Protein AF-A0A7S4DDF0-F1 (afdb_monomer)

Secondary structure (DSSP, 8-state):
-HHHHHHHHHTT-EEEEEETTEEEEE-TT--TT--HHHHHHHHHHHHHHHHTT-S-TTPPEEEE-TT---HHHHHHHHHHHGGGS-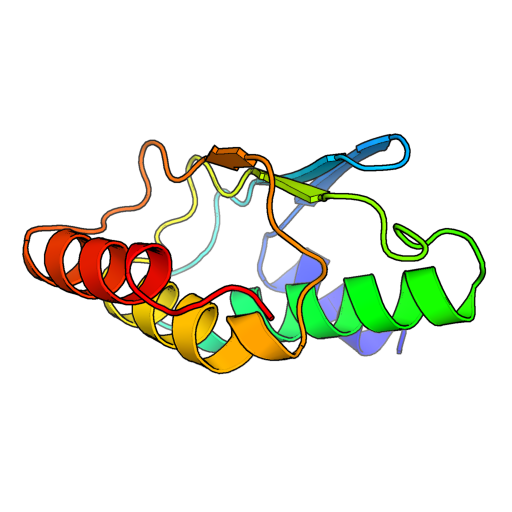-EEEEE-TT---HHHHHHHHHHHHHS---

Radius of gyration: 13.3 Å; Cα contacts (8 Å, |Δi|>4): 189; chains: 1; bounding box: 31×32×27 Å

Foldseek 3Di:
DVVLVCVCVVCQWDQPDDDQQETETEGQRNDLPPLLSVLVSVLVVLVVCVVVVNHNVLPAHAYAHANAQNELVNLQSCLVCVVSDRHHPHYHCHNRNHPPNNVVSVVVSVPDDDD

InterPro domains:
  IPR032675 Leucine-rich repeat domain superfamily [G3DSA:3.80.10.10] (5-114)

Mean predicted aligned error: 8.63 Å

Organism: Heterosigma akashiwo (NCBI:txid2829)

pLDDT: mean 70.81, std 14.45, range [31.06, 86.25]

Sequence (115 aa):
DPEALRALVLGGLDLDHWEGPTLSLSGKALLPCEVAPVVEALVGELARREAAGEGPAGRPLRLVLAGNPIGPQGVKALREAAPRLPPLRDLDLWACGLGAGGALELRELLAAPRE

Structure (mmCIF, N/CA/C/O backbone):
data_AF-A0A7S4DDF0-F1
#
_entry.id   AF-A0A7S4DDF0-F1
#
loop_
_atom_site.group_PDB
_atom_site.id
_atom_site.type_symbol
_atom_site.label_atom_id
_atom_site.label_alt_id
_atom_site.label_comp_id
_atom_site.label_asym_id
_atom_site.label_entity_id
_atom_site.label_seq_id
_atom_site.pdbx_PDB_ins_code
_atom_site.Cartn_x
_atom_site.Cartn_y
_atom_site.Cartn_z
_atom_site.occupancy
_atom_site.B_iso_or_equiv
_atom_site.auth_seq_id
_atom_site.auth_comp_id
_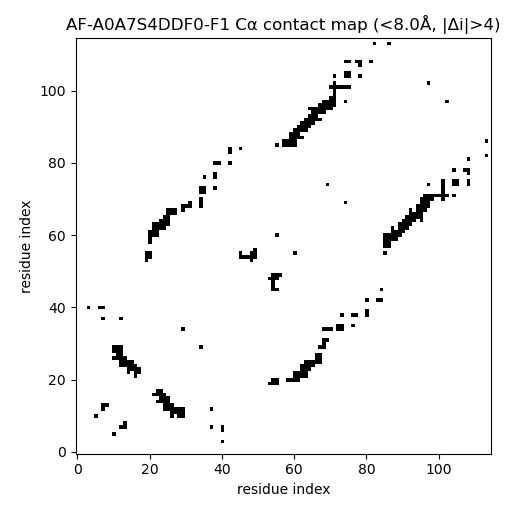atom_site.auth_asym_id
_atom_site.auth_atom_id
_atom_site.pdbx_PDB_model_num
ATOM 1 N N . ASP A 1 1 ? 19.003 -0.103 -9.453 1.00 40.41 1 ASP A N 1
ATOM 2 C CA . ASP A 1 1 ? 19.532 -1.382 -9.939 1.00 40.41 1 ASP A CA 1
ATOM 3 C C . ASP A 1 1 ? 18.717 -1.964 -11.100 1.00 40.41 1 ASP A C 1
ATOM 5 O O . ASP A 1 1 ? 17.490 -1.919 -11.009 1.00 40.41 1 ASP A O 1
ATOM 9 N N . PRO A 1 2 ? 19.314 -2.456 -12.202 1.00 31.06 2 PRO A N 1
ATOM 10 C CA . PRO A 1 2 ? 18.655 -3.404 -13.111 1.00 31.06 2 PRO A CA 1
ATOM 11 C C . PRO A 1 2 ? 18.183 -4.686 -12.404 1.00 31.06 2 PRO A C 1
ATOM 13 O O . PRO A 1 2 ? 17.243 -5.317 -12.879 1.00 31.06 2 PRO A O 1
ATOM 16 N N . GLU A 1 3 ? 18.757 -5.038 -11.249 1.00 34.94 3 GLU A N 1
ATOM 17 C CA . GLU A 1 3 ? 18.283 -6.156 -10.427 1.00 34.94 3 GLU A CA 1
ATOM 18 C C . GLU A 1 3 ? 16.915 -5.880 -9.778 1.00 34.94 3 GLU A C 1
ATOM 20 O O . GLU A 1 3 ? 16.108 -6.790 -9.655 1.00 34.94 3 GLU A O 1
ATOM 25 N N . ALA A 1 4 ? 16.592 -4.615 -9.476 1.00 39.66 4 ALA A N 1
ATOM 26 C CA . ALA A 1 4 ? 15.289 -4.197 -8.942 1.00 39.66 4 ALA A CA 1
ATOM 27 C C . ALA A 1 4 ? 14.193 -4.127 -10.024 1.00 39.66 4 ALA A C 1
ATOM 29 O O . ALA A 1 4 ? 13.050 -4.487 -9.767 1.00 39.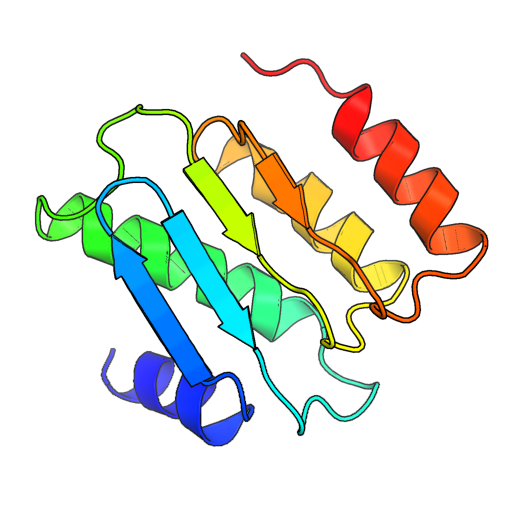66 4 ALA A O 1
ATOM 30 N N . LEU A 1 5 ? 14.550 -3.734 -11.257 1.00 39.12 5 LEU A N 1
ATOM 31 C CA . LEU A 1 5 ? 13.671 -3.867 -12.431 1.00 39.12 5 LEU A CA 1
ATOM 32 C C . LEU A 1 5 ? 13.441 -5.339 -12.769 1.00 39.12 5 LEU A C 1
ATOM 34 O O . LEU A 1 5 ? 12.319 -5.734 -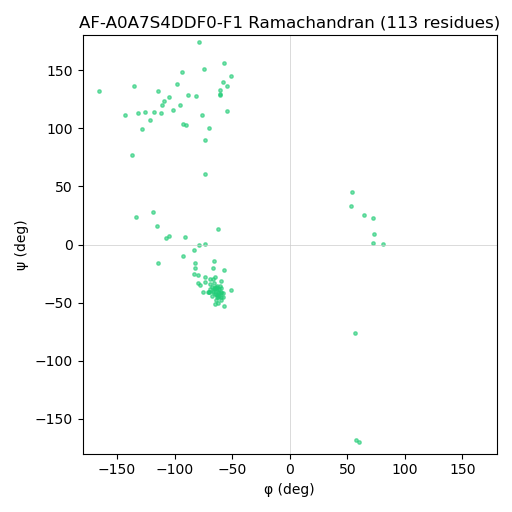13.061 1.00 39.12 5 LEU A O 1
ATOM 38 N N . ARG A 1 6 ? 14.488 -6.167 -12.666 1.00 38.81 6 ARG A N 1
ATOM 39 C CA . ARG A 1 6 ? 14.341 -7.619 -12.727 1.00 38.81 6 ARG A CA 1
ATOM 40 C C . ARG A 1 6 ? 13.510 -8.128 -11.562 1.00 38.81 6 ARG A C 1
ATOM 42 O O . ARG A 1 6 ? 12.738 -9.015 -11.818 1.00 38.81 6 ARG A O 1
ATOM 49 N N . ALA A 1 7 ? 13.567 -7.589 -10.350 1.00 41.72 7 ALA A N 1
ATOM 50 C CA . ALA A 1 7 ? 12.699 -8.026 -9.253 1.00 41.72 7 ALA A CA 1
ATOM 51 C C . ALA A 1 7 ? 11.223 -7.640 -9.470 1.00 41.72 7 ALA A C 1
ATOM 53 O O . ALA A 1 7 ? 10.353 -8.459 -9.198 1.00 41.72 7 ALA A O 1
ATOM 54 N N . LEU A 1 8 ? 10.933 -6.456 -10.029 1.00 44.84 8 LEU A N 1
ATOM 55 C CA . LEU A 1 8 ? 9.579 -6.079 -10.462 1.00 44.84 8 LEU A CA 1
ATOM 56 C C . LEU A 1 8 ? 9.072 -7.013 -11.575 1.00 44.84 8 LEU A C 1
ATOM 58 O O . LEU A 1 8 ? 8.017 -7.623 -11.440 1.00 44.84 8 LEU A O 1
ATOM 62 N N . VAL A 1 9 ? 9.875 -7.208 -12.625 1.00 44.34 9 VAL A N 1
ATOM 63 C CA . VAL A 1 9 ? 9.519 -8.032 -13.794 1.00 44.34 9 VAL A CA 1
ATOM 64 C C . VAL A 1 9 ? 9.547 -9.544 -13.484 1.00 44.34 9 VAL A C 1
ATOM 66 O O . VAL A 1 9 ? 8.746 -10.300 -14.022 1.00 44.34 9 VAL A O 1
ATOM 69 N N . LEU A 1 10 ? 10.424 -10.017 -12.592 1.00 40.28 10 LEU A N 1
ATOM 70 C CA . LEU A 1 10 ? 10.529 -11.423 -12.151 1.00 40.28 10 LEU A CA 1
ATOM 71 C C . LEU A 1 10 ? 9.530 -11.754 -11.035 1.00 40.28 10 LEU A C 1
ATOM 73 O O . LEU A 1 10 ? 9.139 -12.911 -10.920 1.00 40.28 10 LEU A O 1
ATOM 77 N N . GLY A 1 11 ? 9.091 -10.768 -10.245 1.00 47.84 11 GLY A N 1
ATOM 78 C CA . GLY A 1 11 ? 7.988 -10.892 -9.285 1.00 47.84 11 GLY A CA 1
ATOM 79 C C . GLY A 1 11 ? 6.602 -10.817 -9.934 1.00 47.84 11 GLY A C 1
ATOM 80 O O . GLY A 1 11 ? 5.588 -10.905 -9.243 1.00 47.84 11 GLY A O 1
ATOM 81 N N . GLY A 1 12 ? 6.558 -10.651 -11.261 1.00 48.69 12 GLY A N 1
ATOM 82 C CA . GLY A 1 12 ? 5.336 -10.593 -12.049 1.00 48.69 12 GLY A CA 1
ATOM 83 C C . GLY A 1 12 ? 4.532 -9.313 -11.864 1.00 48.69 12 GLY A C 1
ATOM 84 O O . GLY A 1 12 ? 3.332 -9.366 -12.098 1.00 48.69 12 GLY A O 1
ATOM 85 N N . LEU A 1 13 ? 5.158 -8.215 -11.424 1.00 53.03 13 LEU A N 1
ATOM 86 C CA . LEU A 1 13 ? 4.568 -6.879 -11.369 1.00 53.03 13 LEU A CA 1
ATOM 87 C C . LEU A 1 13 ? 4.910 -6.143 -12.667 1.00 53.03 13 LEU A C 1
ATOM 89 O O . LEU A 1 13 ? 6.038 -5.674 -12.842 1.00 53.03 13 LEU A O 1
ATOM 93 N N . ASP A 1 14 ? 3.941 -6.026 -13.567 1.00 57.00 14 ASP A N 1
ATOM 94 C CA . ASP A 1 14 ? 4.076 -5.168 -14.734 1.00 57.00 14 ASP A CA 1
ATOM 95 C C . ASP A 1 14 ? 3.762 -3.718 -14.329 1.00 57.00 14 ASP A C 1
ATOM 97 O O . ASP A 1 14 ? 2.735 -3.407 -13.716 1.00 57.00 14 ASP A O 1
ATOM 101 N N . LEU A 1 15 ? 4.683 -2.807 -14.654 1.00 57.47 15 LEU A N 1
ATOM 102 C CA . LEU A 1 15 ? 4.411 -1.371 -14.626 1.00 57.47 15 LEU A CA 1
ATOM 103 C C . LEU A 1 15 ? 3.524 -1.057 -15.828 1.00 57.47 15 LEU A C 1
ATOM 105 O O . LEU A 1 15 ? 4.029 -0.769 -16.912 1.00 57.47 15 LEU A O 1
ATOM 109 N N . ASP A 1 16 ? 2.207 -1.128 -15.648 1.00 56.53 16 ASP A N 1
ATOM 110 C CA . ASP A 1 16 ? 1.275 -0.915 -16.760 1.00 56.53 16 ASP A CA 1
ATOM 111 C C . ASP A 1 16 ? 1.376 0.504 -17.318 1.00 56.53 16 ASP A C 1
ATOM 113 O O . ASP A 1 16 ? 1.214 0.730 -18.520 1.00 56.53 16 ASP A O 1
ATOM 117 N N . HIS A 1 17 ? 1.574 1.487 -16.431 1.00 62.12 17 HIS A N 1
ATOM 118 C CA . HIS A 1 17 ? 1.402 2.884 -16.792 1.00 62.12 17 HIS A CA 1
ATOM 119 C C . HIS A 1 17 ? 1.995 3.854 -15.757 1.00 62.12 17 HIS A C 1
ATOM 121 O O . HIS A 1 17 ? 1.708 3.753 -14.559 1.00 62.12 17 HIS A O 1
ATOM 127 N N . TRP A 1 18 ? 2.771 4.831 -16.244 1.00 64.56 18 TRP A N 1
ATOM 128 C CA . TRP A 1 18 ? 3.192 6.022 -15.503 1.00 64.56 18 TRP A CA 1
ATOM 129 C C . TRP A 1 18 ? 2.809 7.282 -16.283 1.00 64.56 18 TRP A C 1
ATOM 131 O O . TRP A 1 18 ? 3.377 7.564 -17.337 1.00 64.56 18 TRP A O 1
ATOM 141 N N . GLU A 1 19 ? 1.897 8.068 -15.723 1.00 66.44 19 GLU A N 1
ATOM 142 C CA . GLU A 1 19 ? 1.586 9.423 -16.178 1.00 66.44 19 GLU A CA 1
ATOM 143 C C . GLU A 1 19 ? 1.657 10.340 -14.963 1.00 66.44 19 GLU A C 1
ATOM 145 O O . GLU A 1 19 ? 0.718 10.361 -14.174 1.00 66.44 19 GLU A O 1
ATOM 150 N N . GLY A 1 20 ? 2.779 11.055 -14.795 1.00 63.97 20 GLY A N 1
ATOM 151 C CA . GLY A 1 20 ? 2.980 12.186 -13.874 1.00 63.97 20 GLY A CA 1
ATOM 152 C C . GLY A 1 20 ? 2.700 11.910 -12.385 1.00 63.97 20 GLY A C 1
ATOM 153 O O . GLY A 1 20 ? 3.644 11.843 -11.605 1.00 63.97 20 GLY A O 1
ATOM 154 N N . PRO A 1 21 ? 1.429 11.839 -11.943 1.00 68.81 21 PRO A N 1
ATOM 155 C CA . PRO A 1 21 ? 1.069 11.391 -10.596 1.00 68.81 21 PRO A CA 1
ATOM 156 C C . PRO A 1 21 ? 0.416 9.998 -10.501 1.00 68.81 21 PRO A C 1
ATOM 158 O O . PRO A 1 21 ? -0.042 9.653 -9.418 1.00 68.81 21 PRO A O 1
ATOM 161 N N . THR A 1 22 ? 0.292 9.210 -11.571 1.00 72.94 22 THR A N 1
ATOM 162 C CA . THR A 1 22 ? -0.355 7.882 -11.507 1.00 72.94 22 THR A CA 1
ATOM 163 C C . THR A 1 22 ? 0.663 6.765 -11.662 1.00 72.94 22 THR A C 1
ATOM 165 O O . THR A 1 22 ? 1.353 6.704 -12.675 1.00 72.94 22 THR A O 1
ATOM 168 N N . LEU A 1 23 ? 0.705 5.862 -10.681 1.00 72.50 23 LEU A N 1
ATOM 169 C CA . LEU A 1 23 ? 1.497 4.639 -10.711 1.00 72.50 23 LEU A CA 1
ATOM 170 C C . LEU A 1 23 ? 0.568 3.425 -10.641 1.00 72.50 23 LEU A C 1
ATOM 172 O O . LEU A 1 23 ? -0.103 3.209 -9.628 1.00 72.50 23 LEU A O 1
ATOM 176 N N . SER A 1 24 ? 0.537 2.648 -11.724 1.00 69.25 24 SER A N 1
ATOM 177 C CA . SER A 1 24 ? -0.176 1.371 -11.783 1.00 69.25 24 SER A CA 1
ATOM 178 C C . SER A 1 24 ? 0.806 0.214 -11.708 1.00 69.25 24 SER A C 1
ATOM 180 O O . SER A 1 24 ? 1.760 0.152 -12.484 1.00 69.25 24 SER A O 1
ATOM 182 N N . LEU A 1 25 ? 0.550 -0.694 -10.772 1.00 68.12 25 LEU A N 1
ATOM 183 C CA . LEU A 1 25 ? 1.215 -1.982 -10.661 1.00 68.12 25 LEU A CA 1
ATOM 184 C C . LEU A 1 25 ? 0.137 -3.052 -10.758 1.00 68.12 25 LEU A C 1
ATOM 186 O O . LEU A 1 25 ? -0.620 -3.243 -9.804 1.00 68.12 25 LEU A O 1
ATOM 190 N N . SER A 1 26 ? 0.069 -3.769 -11.874 1.00 61.69 26 SER A N 1
ATOM 191 C CA . SER A 1 26 ? -0.736 -4.982 -11.959 1.00 61.69 26 SER A CA 1
ATOM 192 C C . SER A 1 26 ? 0.179 -6.179 -12.153 1.00 61.69 26 SER A C 1
ATOM 194 O O . SER A 1 26 ? 1.117 -6.164 -12.946 1.00 61.69 26 SER A O 1
ATOM 196 N N . GLY A 1 27 ? -0.045 -7.221 -11.359 1.00 58.53 27 GLY A N 1
ATOM 197 C CA . GLY A 1 27 ? 0.766 -8.417 -11.428 1.00 58.53 27 GLY A CA 1
ATOM 198 C C . GLY A 1 27 ? -0.040 -9.676 -11.200 1.00 58.53 27 GLY A C 1
ATOM 199 O O . GLY A 1 27 ? -0.506 -9.954 -10.097 1.00 58.53 27 GLY A O 1
ATOM 200 N N . LYS A 1 28 ? -0.191 -10.486 -12.253 1.00 50.88 28 LYS A N 1
ATOM 201 C CA . LYS A 1 28 ? -0.934 -11.758 -12.203 1.00 50.88 28 LYS A CA 1
ATOM 202 C C . LYS A 1 28 ? -0.198 -12.888 -11.471 1.00 50.88 28 LYS A C 1
ATOM 204 O O . LYS A 1 28 ? -0.734 -13.993 -11.406 1.00 50.88 28 LYS A O 1
ATOM 209 N N . ALA A 1 29 ? 1.006 -12.657 -10.945 1.00 46.06 29 ALA A N 1
ATOM 210 C CA . ALA A 1 29 ? 1.875 -13.736 -10.472 1.00 46.06 29 ALA A CA 1
ATOM 211 C C . ALA A 1 29 ? 2.508 -13.510 -9.093 1.00 46.06 29 ALA A C 1
ATOM 213 O O . ALA A 1 29 ? 3.507 -14.153 -8.775 1.00 46.06 29 ALA A O 1
ATOM 214 N N . LEU A 1 30 ? 1.914 -12.677 -8.235 1.00 51.34 30 LEU A N 1
ATOM 215 C CA . LEU A 1 30 ? 2.288 -12.725 -6.826 1.00 51.34 30 LEU A CA 1
ATOM 216 C C . LEU A 1 30 ? 1.750 -14.032 -6.242 1.00 51.34 30 LEU A C 1
ATOM 218 O O . LEU A 1 30 ? 0.568 -14.174 -5.926 1.00 51.34 30 LEU A O 1
ATOM 222 N N . LEU A 1 31 ? 2.633 -15.020 -6.117 1.00 50.12 31 LEU A N 1
ATOM 223 C CA . LEU A 1 31 ? 2.408 -16.112 -5.184 1.00 50.12 31 LEU A CA 1
ATOM 224 C C . LEU A 1 31 ? 2.082 -15.489 -3.812 1.00 50.12 31 LEU A C 1
ATOM 226 O O . LEU A 1 31 ? 2.656 -14.452 -3.470 1.00 50.12 31 LEU A O 1
ATOM 230 N N . PRO A 1 32 ? 1.194 -16.094 -3.008 1.00 46.22 32 PRO A N 1
ATOM 231 C CA . PRO A 1 32 ? 0.690 -15.532 -1.747 1.00 46.22 32 PRO A CA 1
ATOM 232 C C . PRO A 1 32 ? 1.753 -15.304 -0.648 1.00 46.22 32 PRO A C 1
ATOM 234 O O . PRO A 1 32 ? 1.398 -15.100 0.510 1.00 46.22 32 PRO A O 1
ATOM 237 N N . CYS A 1 33 ? 3.048 -15.365 -0.970 1.00 42.81 33 CYS A N 1
ATOM 238 C CA . CYS A 1 33 ? 4.124 -15.501 -0.002 1.00 42.81 33 CYS A CA 1
ATOM 239 C C . CYS A 1 33 ? 5.087 -14.317 0.109 1.00 42.81 33 CYS A C 1
ATOM 241 O O . CYS A 1 33 ? 5.745 -14.245 1.137 1.00 42.81 33 CYS A O 1
ATOM 243 N N . GLU A 1 34 ? 5.167 -13.361 -0.822 1.00 55.72 34 GLU A N 1
ATOM 244 C CA . GLU A 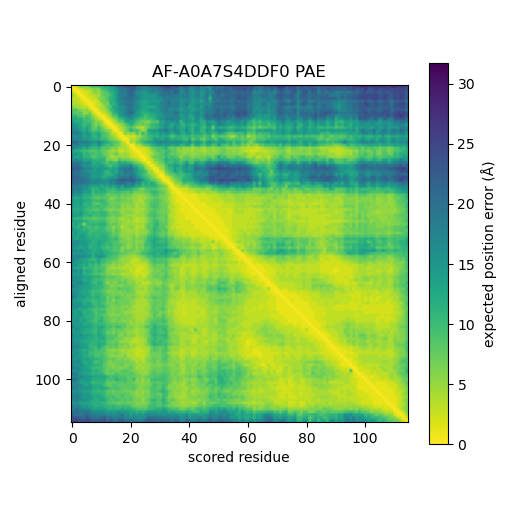1 34 ? 6.129 -12.258 -0.650 1.00 55.72 34 GLU A CA 1
ATOM 245 C C . GLU A 1 34 ? 5.527 -10.902 -1.002 1.00 55.72 34 GLU A C 1
ATOM 247 O O . GLU A 1 34 ? 5.760 -10.291 -2.040 1.00 55.72 34 GLU A O 1
ATOM 252 N N . VAL A 1 35 ? 4.734 -10.416 -0.059 1.00 59.47 35 VAL A N 1
ATOM 253 C CA . VAL A 1 35 ? 4.037 -9.141 -0.146 1.00 59.47 35 VAL A CA 1
ATOM 254 C C . VAL A 1 35 ? 4.937 -7.934 0.186 1.00 59.47 35 VAL A C 1
ATOM 256 O O . VAL A 1 35 ? 4.780 -6.856 -0.388 1.00 59.47 35 VAL A O 1
ATOM 259 N N . ALA A 1 36 ? 5.901 -8.105 1.093 1.00 62.84 36 ALA A N 1
ATOM 260 C CA . ALA A 1 36 ? 6.864 -7.063 1.452 1.00 62.84 36 ALA A CA 1
ATOM 261 C C . ALA A 1 36 ? 7.717 -6.571 0.256 1.00 62.84 36 ALA A C 1
ATOM 263 O O . ALA A 1 36 ? 7.861 -5.355 0.113 1.00 62.84 36 ALA A O 1
ATOM 264 N N . PRO A 1 37 ? 8.212 -7.442 -0.652 1.00 67.38 37 PRO A N 1
ATOM 265 C CA . PRO A 1 37 ? 8.929 -6.982 -1.836 1.00 67.38 37 PRO A CA 1
ATOM 266 C C . PRO A 1 37 ? 8.114 -6.067 -2.746 1.00 67.38 37 PRO A C 1
ATOM 268 O O . PRO A 1 37 ? 8.707 -5.192 -3.357 1.00 67.38 37 PRO A O 1
ATOM 271 N N . VAL A 1 38 ? 6.785 -6.213 -2.834 1.00 70.19 38 VAL A N 1
ATOM 272 C CA . VAL A 1 38 ? 5.940 -5.340 -3.677 1.00 70.19 38 VAL A CA 1
ATOM 273 C C . VAL A 1 38 ? 5.995 -3.899 -3.180 1.00 70.19 38 VAL A C 1
ATOM 275 O O . VAL A 1 38 ? 6.189 -2.967 -3.959 1.00 70.19 38 VAL A O 1
ATOM 278 N N . VAL A 1 39 ? 5.836 -3.717 -1.868 1.00 73.19 39 VAL A N 1
ATOM 279 C CA . VAL A 1 39 ? 5.839 -2.391 -1.242 1.00 73.19 39 VAL A CA 1
ATOM 280 C C . VAL A 1 39 ? 7.241 -1.786 -1.263 1.00 73.19 39 VAL A C 1
ATOM 282 O O . VAL A 1 39 ? 7.392 -0.612 -1.588 1.00 73.19 39 VAL A O 1
ATOM 285 N N . GLU A 1 40 ? 8.281 -2.574 -0.996 1.00 74.69 40 GLU A N 1
ATOM 286 C CA . GLU A 1 40 ? 9.661 -2.084 -1.092 1.00 74.69 40 GLU A CA 1
ATOM 287 C C . GLU A 1 40 ? 10.066 -1.765 -2.538 1.00 74.69 40 GLU A C 1
ATOM 289 O O . GLU A 1 40 ? 10.741 -0.766 -2.784 1.00 74.69 40 GLU A O 1
ATOM 294 N N . ALA A 1 41 ? 9.605 -2.549 -3.514 1.00 73.44 41 ALA A N 1
ATOM 295 C CA . ALA A 1 41 ? 9.809 -2.270 -4.931 1.00 73.44 41 ALA A CA 1
ATOM 296 C C . ALA A 1 41 ? 9.122 -0.963 -5.351 1.00 73.44 41 ALA A C 1
ATOM 298 O O . ALA A 1 41 ? 9.737 -0.141 -6.029 1.00 73.44 41 ALA A O 1
ATOM 299 N N . LEU A 1 42 ? 7.887 -0.733 -4.891 1.00 75.50 42 LEU A N 1
ATOM 300 C CA . LEU A 1 42 ? 7.165 0.525 -5.082 1.00 75.50 42 LEU A CA 1
ATOM 301 C C . LEU A 1 42 ? 7.955 1.716 -4.517 1.00 75.50 42 LEU A C 1
ATOM 303 O O . LEU A 1 42 ? 8.179 2.700 -5.220 1.00 75.50 42 LEU A O 1
ATOM 307 N N . VAL A 1 43 ? 8.377 1.634 -3.252 1.00 78.50 43 VAL A N 1
ATOM 308 C CA . VAL A 1 43 ? 9.134 2.704 -2.585 1.00 78.50 43 VAL A CA 1
ATOM 309 C C . VAL A 1 43 ? 10.456 2.962 -3.308 1.00 78.50 43 VAL A C 1
ATOM 311 O O . VAL A 1 43 ? 10.815 4.116 -3.548 1.00 78.50 43 VAL A O 1
ATOM 314 N N . GLY A 1 44 ? 11.169 1.900 -3.689 1.00 78.81 44 GLY A N 1
ATOM 315 C CA . GLY A 1 44 ? 12.420 1.993 -4.434 1.00 78.81 44 GLY A CA 1
ATOM 316 C C . GLY A 1 44 ? 12.244 2.654 -5.801 1.00 78.81 44 GLY A C 1
ATOM 317 O O . GLY A 1 44 ? 13.054 3.499 -6.180 1.00 78.81 44 GLY A O 1
ATOM 318 N N . GLU A 1 45 ? 11.176 2.320 -6.524 1.00 75.88 45 GLU A N 1
ATOM 319 C CA . GLU A 1 45 ? 10.863 2.911 -7.825 1.00 75.88 45 GLU A CA 1
ATOM 320 C C . GLU A 1 45 ? 10.496 4.395 -7.707 1.00 75.88 45 GLU A C 1
ATOM 322 O O . GLU A 1 45 ? 11.014 5.220 -8.460 1.00 75.88 45 GLU A O 1
ATOM 327 N N . LEU A 1 46 ? 9.672 4.766 -6.724 1.00 77.56 46 LEU A N 1
ATOM 328 C CA . LEU A 1 46 ? 9.322 6.166 -6.470 1.00 77.56 46 LEU A CA 1
ATOM 329 C C . LEU A 1 46 ? 10.551 7.000 -6.103 1.00 77.56 46 LEU A C 1
ATOM 331 O O . LEU A 1 46 ? 10.756 8.067 -6.679 1.00 77.56 46 LEU A O 1
ATOM 335 N N . ALA A 1 47 ? 11.410 6.490 -5.216 1.00 80.88 47 ALA A N 1
ATOM 336 C CA . ALA A 1 47 ? 12.665 7.150 -4.861 1.00 80.88 47 ALA A CA 1
ATOM 337 C C . ALA A 1 47 ? 13.576 7.341 -6.084 1.00 80.88 47 ALA A C 1
ATOM 339 O O . ALA A 1 47 ? 14.234 8.372 -6.233 1.00 80.88 47 ALA A O 1
ATOM 340 N N . ARG A 1 48 ? 13.598 6.361 -6.993 1.00 79.38 48 ARG A N 1
ATOM 341 C CA . ARG A 1 48 ? 14.399 6.423 -8.215 1.00 79.38 48 ARG A CA 1
ATOM 342 C C . ARG A 1 48 ? 13.860 7.438 -9.219 1.00 79.38 48 ARG A C 1
ATOM 344 O O . ARG A 1 48 ? 14.654 8.160 -9.814 1.00 79.38 48 ARG A O 1
ATOM 351 N N . ARG A 1 49 ? 12.538 7.514 -9.389 1.00 77.19 49 ARG A N 1
ATOM 352 C CA . ARG A 1 49 ? 11.884 8.519 -10.243 1.00 77.19 49 ARG A CA 1
ATOM 353 C C . ARG A 1 49 ? 12.104 9.923 -9.711 1.00 77.19 49 ARG A C 1
ATOM 355 O O . ARG A 1 49 ? 12.452 10.810 -10.483 1.00 77.19 49 ARG A O 1
ATOM 362 N N . GLU A 1 50 ? 11.986 10.103 -8.399 1.00 79.25 50 GLU A N 1
ATOM 363 C CA . GLU A 1 50 ? 12.287 11.377 -7.746 1.00 79.25 50 GLU A CA 1
ATOM 364 C C . GLU A 1 50 ? 13.737 11.804 -8.028 1.00 79.25 50 GLU A C 1
ATOM 366 O O . GLU A 1 50 ? 13.978 12.928 -8.461 1.00 79.25 50 GLU A O 1
ATOM 371 N N . ALA A 1 51 ? 14.697 10.877 -7.914 1.00 80.25 51 ALA A N 1
ATOM 372 C CA . ALA A 1 51 ? 16.098 11.134 -8.256 1.00 80.25 51 ALA A CA 1
ATOM 373 C C . ALA A 1 51 ? 16.332 11.431 -9.753 1.00 80.25 51 ALA A C 1
ATOM 375 O O . ALA A 1 51 ? 17.279 12.138 -10.093 1.00 80.25 51 ALA A O 1
ATOM 376 N N . ALA A 1 52 ? 15.486 10.910 -10.645 1.00 80.00 52 ALA A N 1
ATOM 377 C CA . ALA A 1 52 ? 15.530 11.182 -12.082 1.00 80.00 52 ALA A CA 1
ATOM 378 C C . ALA A 1 52 ? 14.813 12.489 -12.485 1.00 80.00 52 ALA A C 1
ATOM 380 O O . ALA A 1 52 ? 14.854 12.865 -13.653 1.00 80.00 52 ALA A O 1
ATOM 381 N N . GLY A 1 53 ? 14.152 13.186 -11.550 1.00 78.69 53 GLY A N 1
ATOM 382 C CA . GLY A 1 53 ? 13.308 14.351 -11.853 1.00 78.69 53 GLY A CA 1
ATOM 383 C C . GLY A 1 53 ? 11.975 13.997 -12.527 1.00 78.69 53 GLY A C 1
ATOM 384 O O . GLY A 1 53 ? 11.245 14.885 -12.958 1.00 78.69 53 GLY A O 1
ATOM 385 N N . GLU A 1 54 ? 11.649 12.707 -12.596 1.00 74.69 54 GLU A N 1
ATOM 386 C CA . GLU A 1 54 ? 10.406 12.161 -13.152 1.00 74.69 54 GLU A CA 1
ATOM 387 C C . GLU A 1 54 ? 9.445 11.696 -12.054 1.00 74.69 54 GLU A C 1
ATOM 389 O O . GLU A 1 54 ? 8.445 11.042 -12.337 1.00 74.69 54 GLU A O 1
ATOM 394 N N . GLY A 1 55 ? 9.779 11.974 -10.795 1.00 73.50 55 GLY A N 1
ATOM 395 C CA . GLY A 1 55 ? 8.969 11.630 -9.643 1.00 73.50 55 GLY A CA 1
ATOM 396 C C . GLY A 1 55 ? 7.806 12.598 -9.433 1.00 73.50 55 GLY A C 1
ATOM 397 O O . GLY A 1 55 ? 7.663 13.604 -10.135 1.00 73.50 55 GLY A O 1
ATOM 398 N N . PRO A 1 56 ? 6.939 12.298 -8.461 1.00 70.25 56 PRO A N 1
ATOM 399 C CA . PRO A 1 56 ? 5.782 13.126 -8.178 1.00 70.25 56 PRO A CA 1
ATOM 400 C C . PRO A 1 56 ? 6.148 14.522 -7.650 1.00 70.25 56 PRO A C 1
ATOM 402 O O . PRO A 1 56 ? 5.274 15.385 -7.673 1.00 70.25 56 PRO A O 1
ATOM 405 N N . ALA A 1 57 ? 7.392 14.801 -7.226 1.00 75.94 57 ALA A N 1
ATOM 406 C CA . ALA A 1 57 ? 7.836 16.146 -6.829 1.00 75.94 57 ALA A CA 1
ATOM 407 C C . ALA A 1 57 ? 6.931 16.781 -5.754 1.00 75.94 57 ALA A C 1
ATOM 409 O O . ALA A 1 57 ? 6.469 17.919 -5.881 1.00 75.94 57 ALA A O 1
ATOM 410 N N . GLY A 1 58 ? 6.590 15.993 -4.729 1.00 75.88 58 GLY A N 1
ATOM 411 C CA . GLY A 1 58 ? 5.663 16.380 -3.657 1.00 75.88 58 GLY A CA 1
ATOM 412 C C . GLY A 1 58 ? 4.187 16.451 -4.068 1.00 75.88 58 GLY A C 1
ATOM 413 O O . GLY A 1 58 ? 3.334 16.781 -3.244 1.00 75.88 58 GLY A O 1
ATOM 414 N N . ARG A 1 59 ? 3.845 16.141 -5.325 1.00 79.94 59 ARG A N 1
ATOM 415 C CA . ARG A 1 59 ? 2.452 16.075 -5.771 1.00 79.94 59 ARG A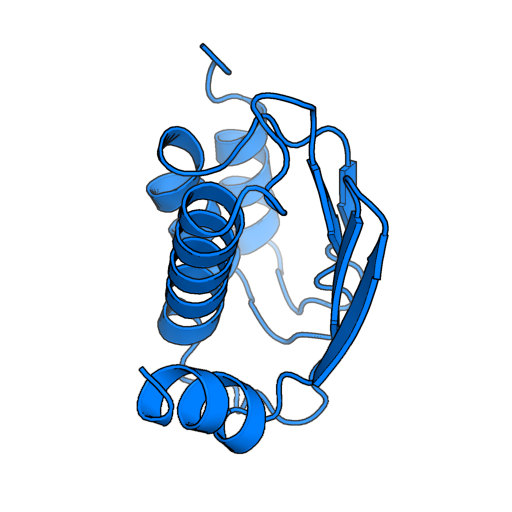 CA 1
ATOM 416 C C . ARG A 1 59 ? 1.779 14.818 -5.240 1.00 79.94 59 ARG A C 1
ATOM 418 O O . ARG A 1 59 ? 2.428 13.783 -5.073 1.00 79.94 59 ARG A O 1
ATOM 425 N N . PRO A 1 60 ? 0.458 14.884 -5.040 1.00 81.25 60 PRO A N 1
ATOM 426 C CA . PRO A 1 60 ? -0.285 13.714 -4.656 1.00 81.25 60 PRO A CA 1
ATOM 427 C C . PRO A 1 60 ? -0.193 12.595 -5.697 1.00 81.25 60 PRO A C 1
ATOM 429 O O . PRO A 1 60 ? -0.427 12.842 -6.880 1.00 81.25 60 PRO A O 1
ATOM 432 N N . LEU A 1 61 ? 0.078 11.373 -5.242 1.00 83.31 61 LEU A N 1
ATOM 433 C CA . LEU A 1 61 ? 0.194 10.179 -6.076 1.00 83.31 61 LEU A CA 1
ATOM 434 C C . LEU A 1 61 ? -1.119 9.376 -6.068 1.00 83.31 61 LEU A C 1
ATOM 436 O O . LEU A 1 61 ? -1.742 9.188 -5.023 1.00 83.31 61 LEU A O 1
ATOM 440 N N . ARG A 1 62 ? -1.530 8.875 -7.230 1.00 83.06 62 ARG A N 1
ATOM 441 C CA . ARG A 1 62 ? -2.535 7.821 -7.387 1.00 83.06 62 ARG A CA 1
ATOM 442 C C . ARG A 1 62 ? -1.815 6.485 -7.511 1.00 83.06 62 ARG A C 1
ATOM 444 O O . ARG A 1 62 ? -1.042 6.293 -8.446 1.00 83.06 62 ARG A O 1
ATOM 451 N N . LEU A 1 63 ? -2.094 5.575 -6.587 1.00 82.19 63 LEU A N 1
ATOM 452 C CA . LEU A 1 63 ? -1.520 4.240 -6.551 1.00 82.19 63 LEU A CA 1
ATOM 453 C C . LEU A 1 63 ? -2.586 3.191 -6.872 1.00 82.19 63 LEU A C 1
ATOM 455 O O . LEU A 1 63 ? -3.582 3.077 -6.159 1.00 82.19 63 LEU A O 1
ATOM 459 N N . VAL A 1 64 ? -2.371 2.4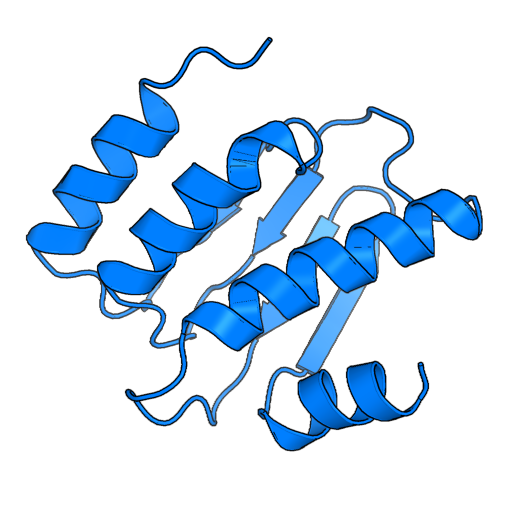17 -7.932 1.00 81.88 64 VAL A N 1
ATOM 460 C CA . VAL A 1 64 ? -3.259 1.323 -8.338 1.00 81.88 64 VAL A CA 1
ATOM 461 C C . VAL A 1 64 ? -2.534 0.001 -8.131 1.00 81.88 64 VAL A C 1
ATOM 463 O O . VAL A 1 64 ? -1.545 -0.270 -8.804 1.00 81.88 64 VAL A O 1
ATOM 466 N N . LEU A 1 65 ? -3.022 -0.807 -7.186 1.00 78.19 65 LEU A N 1
ATOM 467 C CA . LEU A 1 65 ? -2.524 -2.157 -6.889 1.00 78.19 65 LEU A CA 1
ATOM 468 C C . LEU A 1 65 ? -3.585 -3.226 -7.180 1.00 78.19 65 LEU A C 1
ATOM 470 O O . LEU A 1 65 ? -3.474 -4.354 -6.697 1.00 78.19 65 LEU A O 1
ATOM 474 N N . ALA A 1 66 ? -4.628 -2.872 -7.927 1.00 80.38 66 ALA A N 1
ATOM 475 C CA . ALA A 1 66 ? -5.759 -3.742 -8.187 1.00 80.38 66 ALA A CA 1
ATOM 476 C C . ALA A 1 66 ? -5.327 -5.097 -8.780 1.00 80.38 66 ALA A C 1
ATOM 478 O O . ALA A 1 66 ? -4.488 -5.172 -9.674 1.00 80.38 66 ALA A O 1
ATOM 479 N N . GLY A 1 67 ? -5.922 -6.181 -8.282 1.00 75.44 67 GLY A N 1
ATOM 480 C CA . GLY A 1 67 ? -5.650 -7.547 -8.734 1.00 75.44 67 GLY A CA 1
ATOM 481 C C . GLY A 1 67 ? -4.389 -8.196 -8.152 1.00 75.44 67 GLY A C 1
ATOM 482 O O . GLY A 1 67 ? -4.131 -9.357 -8.462 1.00 75.44 67 GLY A O 1
ATOM 483 N N . ASN A 1 68 ? -3.635 -7.505 -7.290 1.00 76.69 68 ASN A N 1
ATOM 484 C CA . ASN A 1 68 ? -2.480 -8.084 -6.603 1.00 76.69 68 ASN A CA 1
ATOM 485 C C . ASN A 1 68 ? -2.905 -8.744 -5.281 1.00 76.69 68 ASN A C 1
ATOM 487 O O . ASN A 1 68 ? -3.521 -8.073 -4.459 1.00 76.69 68 ASN A O 1
ATOM 491 N N . PRO A 1 69 ? -2.553 -10.008 -4.987 1.00 74.88 69 PRO A N 1
ATOM 492 C CA . PRO A 1 69 ? -2.839 -10.656 -3.701 1.00 74.88 69 PRO A CA 1
ATOM 493 C C . PRO A 1 69 ? -1.935 -10.138 -2.560 1.00 74.88 69 PRO A C 1
ATOM 495 O O . PRO A 1 69 ? -1.188 -10.886 -1.938 1.00 74.88 69 PRO A O 1
ATOM 498 N N . ILE A 1 70 ? -2.018 -8.839 -2.267 1.00 76.25 70 ILE A N 1
ATOM 499 C CA . ILE A 1 70 ? -1.267 -8.145 -1.206 1.00 76.25 70 ILE A CA 1
ATOM 500 C C . ILE A 1 70 ? -1.743 -8.589 0.187 1.00 76.25 70 ILE A C 1
ATOM 502 O O . ILE A 1 70 ? -0.966 -8.665 1.135 1.00 76.25 70 ILE A O 1
ATOM 506 N N . GLY A 1 71 ? -3.033 -8.895 0.348 1.00 80.69 71 GLY A N 1
ATOM 507 C CA . GLY A 1 71 ? -3.574 -9.363 1.623 1.00 80.69 71 GLY A CA 1
ATOM 508 C C . GLY A 1 71 ? -3.402 -8.371 2.793 1.00 80.69 71 GLY A C 1
ATOM 509 O O . GLY A 1 71 ? -3.031 -7.210 2.604 1.00 80.69 71 GLY A O 1
ATOM 510 N N . PRO A 1 72 ? -3.675 -8.802 4.039 1.00 81.75 72 PRO A N 1
ATOM 511 C CA . PRO A 1 72 ? -3.569 -7.945 5.225 1.00 81.75 72 PRO A CA 1
ATOM 512 C C . PRO A 1 72 ? -2.136 -7.476 5.513 1.00 81.75 72 PRO A C 1
ATOM 514 O O . PRO A 1 72 ? -1.920 -6.333 5.909 1.00 81.75 72 PRO A O 1
ATOM 517 N N . GLN A 1 73 ? -1.147 -8.343 5.286 1.00 81.12 73 GLN A N 1
ATOM 518 C CA . GLN A 1 73 ? 0.264 -8.025 5.525 1.00 81.12 73 GLN A CA 1
ATOM 519 C C . GLN A 1 73 ? 0.780 -6.945 4.566 1.00 81.12 73 GLN A C 1
ATOM 521 O O . GLN A 1 73 ? 1.628 -6.143 4.944 1.00 81.12 73 GLN A O 1
ATOM 526 N N . GLY A 1 74 ? 0.225 -6.871 3.357 1.00 78.50 74 GLY A N 1
ATOM 527 C CA . GLY A 1 74 ? 0.565 -5.837 2.385 1.00 78.50 74 GLY A CA 1
ATOM 528 C C . GLY A 1 74 ? 0.083 -4.466 2.748 1.00 78.50 74 GLY A C 1
ATOM 529 O O . GLY A 1 74 ? 0.826 -3.500 2.621 1.00 78.50 74 GLY A O 1
ATOM 530 N N . VAL A 1 75 ? -1.134 -4.386 3.272 1.00 81.69 75 VAL A N 1
ATOM 531 C CA . VAL A 1 75 ? -1.660 -3.127 3.792 1.00 81.69 75 VAL A CA 1
ATOM 532 C C . VAL A 1 75 ? -0.844 -2.664 4.998 1.00 81.69 75 VAL A C 1
ATOM 534 O O . VAL A 1 75 ? -0.536 -1.479 5.106 1.00 81.69 75 VAL A O 1
ATOM 537 N N . LYS A 1 76 ? -0.421 -3.595 5.861 1.00 84.19 76 LYS A N 1
ATOM 538 C CA . LYS A 1 76 ? 0.486 -3.287 6.971 1.00 84.19 76 LYS A CA 1
ATOM 539 C C . LYS A 1 76 ? 1.824 -2.721 6.477 1.00 84.19 76 LYS A C 1
ATOM 541 O O . LYS A 1 76 ? 2.254 -1.682 6.968 1.00 84.19 76 LYS A O 1
ATOM 546 N N . ALA A 1 77 ? 2.447 -3.362 5.488 1.00 81.50 77 ALA A N 1
ATOM 547 C CA . ALA A 1 77 ? 3.687 -2.875 4.886 1.00 81.50 77 ALA A CA 1
ATOM 548 C C . ALA A 1 77 ? 3.496 -1.502 4.214 1.00 81.50 77 ALA A C 1
ATOM 550 O O . ALA A 1 77 ? 4.319 -0.611 4.393 1.00 81.50 77 ALA A O 1
ATOM 551 N N . LEU A 1 78 ? 2.376 -1.282 3.513 1.00 80.31 78 LEU A N 1
ATOM 552 C CA . LEU A 1 78 ? 1.997 0.025 2.957 1.00 80.31 78 LEU A CA 1
ATOM 553 C C . LEU A 1 78 ? 1.885 1.103 4.038 1.00 80.31 78 LEU A C 1
ATOM 555 O O . LEU A 1 78 ? 2.349 2.218 3.826 1.00 80.31 78 LEU A O 1
ATOM 559 N N . ARG A 1 79 ? 1.302 0.784 5.199 1.00 85.12 79 ARG A N 1
ATOM 560 C CA . ARG A 1 79 ? 1.236 1.698 6.350 1.00 85.12 79 ARG A CA 1
ATOM 561 C C . ARG A 1 79 ? 2.618 2.040 6.887 1.00 85.12 79 ARG A C 1
ATOM 563 O O . ARG A 1 79 ? 2.885 3.203 7.158 1.00 85.12 79 ARG A O 1
ATOM 570 N N . GLU A 1 80 ? 3.488 1.050 7.034 1.00 84.81 80 GLU A N 1
ATOM 571 C CA . GLU A 1 80 ? 4.865 1.261 7.496 1.00 84.81 80 GLU A CA 1
ATOM 572 C C . GLU A 1 80 ? 5.692 2.076 6.488 1.00 84.81 80 GLU A C 1
ATOM 574 O O . GLU A 1 80 ? 6.520 2.895 6.881 1.00 84.81 80 GLU A O 1
ATOM 579 N N . ALA A 1 81 ? 5.420 1.911 5.193 1.00 81.94 81 ALA A N 1
ATOM 580 C CA . ALA A 1 81 ? 6.047 2.669 4.118 1.00 81.94 81 ALA A CA 1
ATOM 581 C C . ALA A 1 81 ? 5.414 4.049 3.871 1.00 81.94 81 ALA A C 1
ATOM 583 O O . ALA A 1 81 ? 6.045 4.880 3.222 1.00 81.94 81 ALA A O 1
ATOM 584 N N . ALA A 1 82 ? 4.209 4.324 4.382 1.00 82.00 82 ALA A N 1
ATOM 585 C CA . ALA A 1 82 ? 3.462 5.558 4.121 1.00 82.00 82 ALA A CA 1
ATOM 586 C C . ALA A 1 82 ? 4.265 6.858 4.348 1.00 82.00 82 ALA A C 1
ATOM 588 O O . ALA A 1 82 ? 4.161 7.736 3.495 1.00 82.00 82 ALA A O 1
ATOM 589 N N . PRO A 1 83 ? 5.124 6.989 5.383 1.00 82.75 83 PRO A N 1
ATOM 590 C CA . PRO A 1 83 ? 5.949 8.189 5.578 1.00 82.75 83 PRO A CA 1
ATOM 591 C C . PRO A 1 83 ? 7.020 8.401 4.497 1.00 82.75 83 PRO A C 1
ATOM 593 O O . PRO A 1 83 ? 7.549 9.496 4.341 1.00 82.75 83 PRO A O 1
ATOM 596 N N . ARG A 1 84 ? 7.385 7.338 3.770 1.00 82.38 84 ARG A N 1
ATOM 597 C CA . ARG A 1 84 ? 8.359 7.364 2.666 1.00 82.38 84 ARG A CA 1
ATOM 598 C C . ARG A 1 84 ? 7.676 7.574 1.315 1.00 82.38 84 ARG A C 1
ATOM 600 O O . ARG A 1 84 ? 8.364 7.746 0.311 1.00 82.38 84 ARG A O 1
ATOM 607 N N . LEU A 1 85 ? 6.346 7.503 1.278 1.00 78.69 85 LEU A N 1
ATOM 608 C CA . LEU A 1 85 ? 5.560 7.672 0.070 1.00 78.69 85 LEU A CA 1
ATOM 609 C C 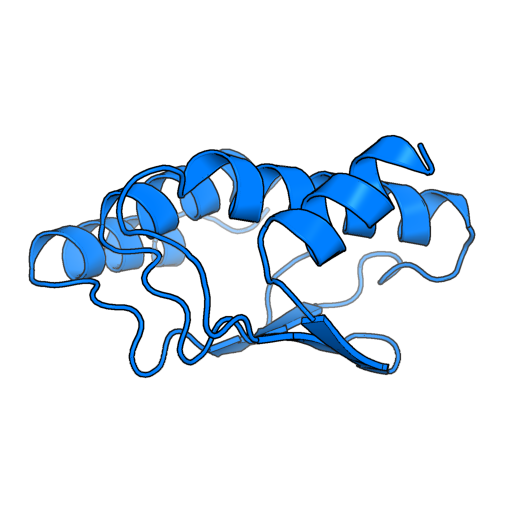. LEU A 1 85 ? 5.121 9.136 -0.078 1.00 78.69 85 LEU A C 1
ATOM 611 O O . LEU A 1 85 ? 4.854 9.812 0.914 1.00 78.69 85 LEU A O 1
ATOM 615 N N . PRO A 1 86 ? 4.988 9.629 -1.320 1.00 80.25 86 PRO A N 1
ATOM 616 C CA . PRO A 1 86 ? 4.302 10.884 -1.588 1.00 80.25 86 PRO A CA 1
ATOM 617 C C . PRO A 1 86 ? 2.866 10.835 -1.046 1.00 80.25 86 PRO A C 1
ATOM 619 O O . PRO A 1 86 ? 2.284 9.747 -0.953 1.00 80.25 86 PRO A O 1
ATOM 622 N N . PRO A 1 87 ? 2.244 11.991 -0.758 1.00 81.94 87 PRO A N 1
ATOM 623 C CA . PRO A 1 87 ? 0.866 12.028 -0.284 1.00 81.94 87 PRO A CA 1
ATOM 624 C C . PRO A 1 87 ? -0.059 11.279 -1.254 1.00 81.94 87 PRO A C 1
ATOM 626 O O . PRO A 1 87 ? -0.231 11.666 -2.403 1.00 81.94 87 PRO A O 1
ATOM 629 N N . LEU A 1 88 ? -0.662 10.175 -0.818 1.00 80.25 88 LEU A N 1
ATOM 630 C CA . LEU A 1 88 ? -1.507 9.362 -1.697 1.00 80.25 88 LEU A CA 1
ATOM 631 C C . LEU A 1 88 ? -2.871 10.030 -1.896 1.00 80.25 88 LEU A C 1
ATOM 633 O O . LEU A 1 88 ? -3.668 10.072 -0.970 1.00 80.25 88 LEU A O 1
ATOM 637 N N . ARG A 1 89 ? -3.214 10.524 -3.083 1.00 83.62 89 ARG A N 1
ATOM 638 C CA . ARG A 1 89 ? -4.577 11.025 -3.344 1.00 83.62 89 ARG A CA 1
ATOM 639 C C . ARG A 1 89 ? -5.577 9.898 -3.530 1.00 83.62 89 ARG A C 1
ATOM 641 O O . ARG A 1 89 ? -6.689 9.995 -3.025 1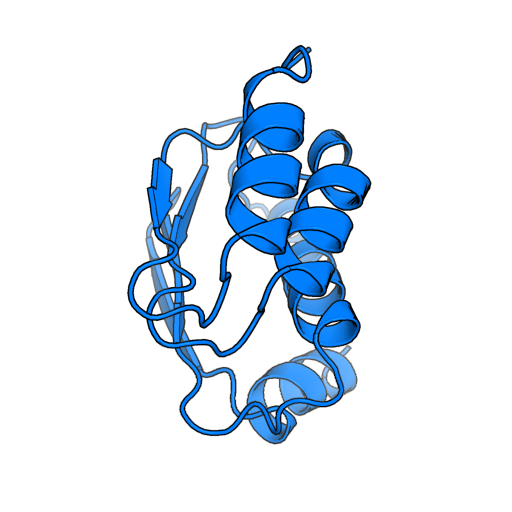.00 83.62 89 ARG A O 1
ATOM 648 N N . ASP A 1 90 ? -5.168 8.853 -4.234 1.00 82.75 90 ASP A N 1
ATOM 649 C CA . ASP A 1 90 ? -6.020 7.723 -4.584 1.00 82.75 90 ASP A CA 1
ATOM 650 C C . ASP A 1 90 ? -5.249 6.422 -4.343 1.00 82.75 90 ASP A C 1
ATOM 652 O O . ASP A 1 90 ? -4.075 6.324 -4.703 1.00 82.75 90 ASP A O 1
ATOM 656 N N . LEU A 1 91 ? -5.908 5.432 -3.742 1.00 83.75 91 LEU A N 1
ATOM 657 C CA . LEU A 1 91 ? -5.367 4.091 -3.532 1.00 83.75 91 LEU A CA 1
ATOM 658 C C . LEU A 1 91 ? -6.412 3.063 -3.971 1.00 83.75 91 LEU A C 1
ATOM 660 O O . LEU A 1 91 ? -7.466 2.952 -3.346 1.00 83.75 91 LEU A O 1
ATOM 664 N N . ASP A 1 92 ? -6.117 2.322 -5.035 1.00 85.06 92 ASP A N 1
ATOM 665 C CA . ASP A 1 92 ? -6.971 1.244 -5.532 1.00 85.06 92 ASP A CA 1
ATOM 666 C C . ASP A 1 92 ? -6.413 -0.117 -5.097 1.00 85.06 92 ASP A C 1
ATOM 668 O O . ASP A 1 92 ? -5.315 -0.514 -5.492 1.00 85.06 92 ASP A O 1
ATOM 672 N N . LEU A 1 93 ? -7.188 -0.813 -4.262 1.00 80.19 93 LEU A N 1
ATOM 673 C CA . LEU A 1 93 ? -6.905 -2.155 -3.742 1.00 80.19 93 LEU A CA 1
ATOM 674 C C . LEU A 1 93 ? -7.976 -3.166 -4.170 1.00 80.19 93 LEU A C 1
ATOM 676 O O . LEU A 1 93 ? -8.270 -4.131 -3.451 1.00 80.19 93 LEU A O 1
ATOM 680 N N . TRP A 1 94 ? -8.628 -2.938 -5.308 1.00 82.25 94 TRP A N 1
ATOM 681 C CA . TRP A 1 94 ? -9.639 -3.860 -5.800 1.00 82.25 94 TRP A CA 1
ATOM 682 C C . TRP A 1 94 ? -9.051 -5.265 -6.000 1.00 82.25 94 TRP A C 1
ATOM 684 O O . TRP A 1 94 ? -7.911 -5.429 -6.425 1.00 82.25 94 TRP A O 1
ATOM 694 N N . ALA A 1 95 ? -9.814 -6.300 -5.639 1.00 80.62 95 ALA A N 1
ATOM 695 C CA . ALA A 1 95 ? -9.404 -7.704 -5.753 1.00 80.62 95 ALA A CA 1
ATOM 696 C C . ALA A 1 95 ? -8.051 -8.062 -5.083 1.00 80.62 95 ALA A C 1
ATOM 698 O O . ALA A 1 95 ? -7.356 -8.963 -5.539 1.00 80.62 95 ALA A O 1
ATOM 699 N N . CYS A 1 96 ? -7.697 -7.404 -3.970 1.00 80.88 96 CYS A N 1
ATOM 700 C CA . CYS A 1 96 ? -6.392 -7.579 -3.314 1.00 80.88 96 CYS A CA 1
ATOM 701 C C . CYS A 1 96 ? -6.300 -8.656 -2.214 1.00 80.88 96 CYS A C 1
ATOM 703 O O . CYS A 1 96 ? -5.297 -8.749 -1.505 1.00 80.88 96 CYS A O 1
ATOM 705 N N . GLY A 1 97 ? -7.354 -9.451 -2.005 1.00 81.19 97 GLY A N 1
ATOM 706 C CA . GLY A 1 97 ? -7.348 -10.539 -1.011 1.00 81.19 97 GLY A CA 1
ATOM 707 C C . GLY A 1 97 ? -7.208 -10.085 0.453 1.00 81.19 97 GLY A C 1
ATOM 708 O O . GLY A 1 97 ? -6.724 -10.841 1.287 1.00 81.19 97 GLY A O 1
ATOM 709 N N . LEU A 1 98 ? -7.618 -8.853 0.777 1.00 81.06 98 LEU A N 1
ATOM 710 C CA . LEU A 1 98 ? -7.370 -8.203 2.074 1.00 81.06 98 LEU A CA 1
ATOM 711 C C . LEU A 1 98 ? -7.992 -8.922 3.284 1.00 81.06 98 LEU A C 1
ATOM 713 O O . LEU A 1 98 ? -7.398 -8.962 4.364 1.00 81.06 98 LEU A O 1
ATOM 717 N N . GLY A 1 99 ? -9.200 -9.467 3.121 1.00 82.19 99 GLY A N 1
ATOM 718 C CA . GLY A 1 99 ? -9.977 -10.043 4.222 1.00 82.19 99 GLY A CA 1
ATOM 719 C C . GLY A 1 99 ? -10.253 -9.051 5.366 1.00 82.19 99 GLY A C 1
ATOM 720 O O . GLY A 1 99 ? -10.024 -7.846 5.251 1.00 82.19 99 GLY A O 1
ATOM 721 N N . ALA A 1 100 ? -10.741 -9.559 6.503 1.00 83.38 100 ALA A N 1
ATOM 722 C CA . ALA A 1 100 ? -11.052 -8.731 7.676 1.00 83.38 100 ALA A CA 1
ATOM 723 C C . ALA A 1 100 ? -9.805 -8.058 8.285 1.00 83.38 100 ALA A C 1
ATOM 725 O O . ALA A 1 100 ? -9.867 -6.907 8.714 1.00 83.38 100 ALA A O 1
ATOM 726 N N . GLY A 1 101 ? -8.661 -8.752 8.278 1.00 82.56 101 GLY A N 1
ATOM 727 C CA . GLY A 1 101 ? -7.392 -8.202 8.759 1.00 82.56 101 GLY A CA 1
ATOM 728 C C . GLY A 1 101 ? -6.915 -7.009 7.928 1.00 82.56 101 GLY A C 1
ATOM 729 O O . GLY A 1 101 ? -6.461 -6.018 8.485 1.00 82.56 101 GLY A O 1
ATOM 730 N N . GLY A 1 102 ? -7.078 -7.054 6.603 1.00 81.44 102 GLY A N 1
ATOM 731 C CA . GLY A 1 102 ? -6.647 -5.960 5.739 1.00 81.44 102 GLY A CA 1
ATOM 732 C C . GLY A 1 102 ? -7.555 -4.739 5.849 1.00 81.44 102 GLY A C 1
ATOM 733 O O . GLY A 1 102 ? -7.074 -3.623 5.702 1.00 81.44 102 GLY A O 1
ATOM 734 N N . ALA A 1 103 ? -8.836 -4.919 6.189 1.00 82.69 103 ALA A N 1
ATOM 735 C CA . ALA A 1 103 ? -9.737 -3.804 6.485 1.00 82.69 103 ALA A CA 1
ATOM 736 C C . ALA A 1 103 ? -9.328 -3.037 7.759 1.00 82.69 103 ALA A C 1
ATOM 738 O O . ALA A 1 103 ? -9.426 -1.811 7.794 1.00 82.69 103 ALA A O 1
ATOM 739 N N . LEU A 1 104 ? -8.836 -3.742 8.787 1.00 86.25 104 LEU A N 1
ATOM 740 C CA . LEU A 1 104 ? -8.280 -3.123 9.998 1.00 86.25 104 LEU A CA 1
ATOM 741 C C . LEU A 1 104 ? -7.021 -2.321 9.671 1.00 86.25 104 LEU A C 1
ATOM 743 O O . LEU A 1 104 ? -6.949 -1.142 9.995 1.00 86.25 104 LEU A O 1
ATOM 747 N N . GLU A 1 105 ? -6.070 -2.934 8.967 1.00 85.56 105 GLU A N 1
ATOM 748 C CA . GLU A 1 105 ? -4.837 -2.257 8.554 1.00 85.56 105 GLU A CA 1
ATOM 749 C C . GLU A 1 105 ? -5.127 -1.050 7.645 1.00 85.56 105 GLU A C 1
ATOM 751 O O . GLU A 1 105 ? -4.484 -0.011 7.780 1.00 85.56 105 GLU A O 1
ATOM 756 N N . LEU A 1 106 ? -6.146 -1.137 6.777 1.00 82.94 106 LEU A N 1
ATOM 757 C CA . LEU A 1 106 ? -6.578 -0.022 5.930 1.00 82.94 106 LEU A CA 1
ATOM 758 C C . LEU A 1 106 ? -7.117 1.133 6.761 1.00 82.94 106 LEU A C 1
ATOM 760 O O . LEU A 1 106 ? -6.818 2.289 6.478 1.00 82.94 106 LEU A O 1
ATOM 764 N N . ARG A 1 107 ? -7.912 0.827 7.789 1.00 85.75 107 ARG A N 1
ATOM 765 C CA . ARG A 1 107 ? -8.423 1.842 8.706 1.00 85.75 107 ARG A CA 1
ATOM 766 C C . ARG A 1 107 ? -7.274 2.575 9.389 1.00 85.75 107 ARG A C 1
ATOM 768 O O . ARG A 1 107 ? -7.305 3.796 9.439 1.00 85.75 107 ARG A O 1
ATOM 775 N N . GLU A 1 108 ? -6.265 1.850 9.867 1.00 85.38 108 GLU A N 1
ATOM 776 C CA . GLU A 1 108 ? -5.089 2.452 10.505 1.00 85.38 108 GLU A CA 1
ATOM 777 C C . GLU A 1 108 ? -4.254 3.275 9.507 1.00 85.38 108 GLU A C 1
ATOM 779 O O . GLU A 1 108 ? -3.831 4.380 9.829 1.00 85.38 108 GLU A O 1
ATOM 784 N N . LEU A 1 109 ? -4.071 2.790 8.273 1.00 83.19 109 LEU A N 1
ATOM 785 C CA . LEU A 1 109 ? -3.405 3.531 7.193 1.00 83.19 109 LEU A CA 1
ATOM 786 C C . LEU A 1 109 ? -4.119 4.851 6.863 1.00 83.19 109 LEU A C 1
ATOM 788 O O . LEU A 1 109 ? -3.468 5.860 6.611 1.00 83.19 109 LEU A O 1
ATOM 792 N N . LEU A 1 110 ? -5.452 4.844 6.835 1.00 79.44 110 LEU A N 1
ATOM 793 C CA . LEU A 1 110 ? -6.259 6.029 6.534 1.00 79.44 110 LEU A CA 1
ATOM 794 C C . LEU A 1 110 ? -6.415 6.969 7.737 1.00 79.44 110 LEU A C 1
ATOM 796 O O . LEU A 1 110 ? -6.640 8.160 7.542 1.00 79.44 110 LEU A O 1
ATOM 800 N N . ALA A 1 111 ? -6.315 6.444 8.961 1.00 79.94 111 ALA A N 1
ATOM 801 C CA . ALA A 1 111 ? -6.369 7.219 10.198 1.00 79.94 111 ALA A CA 1
ATOM 802 C C . ALA A 1 111 ? -5.024 7.864 10.560 1.00 79.94 111 ALA A C 1
ATOM 804 O O . ALA A 1 111 ? -5.001 8.820 11.337 1.00 79.94 111 ALA A O 1
ATOM 805 N N . ALA A 1 112 ? -3.914 7.352 10.019 1.00 69.94 112 ALA A N 1
ATOM 806 C CA . ALA A 1 112 ? -2.601 7.943 10.211 1.00 69.94 112 ALA A CA 1
ATOM 807 C C . ALA A 1 112 ? -2.586 9.387 9.666 1.00 69.94 112 ALA A C 1
ATOM 809 O O . ALA A 1 112 ? -2.993 9.612 8.519 1.00 69.94 112 ALA A O 1
ATOM 810 N N . PRO A 1 113 ? -2.139 10.375 10.464 1.00 58.88 113 PRO A N 1
ATOM 811 C CA . PRO A 1 113 ? -2.015 11.745 9.993 1.00 58.88 113 PRO A CA 1
ATOM 812 C C . PRO A 1 113 ? -1.026 11.782 8.829 1.00 58.88 113 PRO A C 1
ATOM 814 O O . PRO A 1 113 ? 0.070 11.230 8.907 1.00 58.88 113 PRO A O 1
ATOM 817 N N . ARG A 1 114 ? -1.445 12.408 7.732 1.00 59.00 114 ARG A N 1
ATOM 818 C CA . ARG A 1 114 ? -0.574 12.688 6.593 1.00 59.00 114 ARG A CA 1
ATOM 819 C C . ARG A 1 114 ? 0.039 14.058 6.855 1.00 59.00 114 ARG A C 1
ATOM 821 O O . ARG A 1 114 ? -0.691 15.046 6.789 1.00 59.00 114 ARG A O 1
ATOM 828 N N . GLU A 1 115 ? 1.297 14.063 7.290 1.00 49.28 115 GLU A N 1
ATOM 829 C CA . GLU A 1 115 ? 2.081 15.280 7.561 1.00 49.28 115 GLU A CA 1
ATOM 830 C C . GLU A 1 115 ? 2.286 16.133 6.302 1.00 49.28 115 GLU A C 1
ATOM 832 O O . GLU A 1 115 ? 2.392 15.553 5.194 1.00 49.28 115 GLU A O 1
#

Solvent-accessible surface area (backbone atoms only — not comparable to full-atom values): 6220 Å² total; per-residue (Å²): 108,74,65,56,54,43,46,36,58,72,48,31,36,42,75,78,45,80,59,73,40,37,45,35,41,43,23,96,52,55,62,92,79,64,41,63,59,55,50,52,49,50,51,51,49,49,55,50,28,46,74,69,74,65,29,49,82,84,37,57,26,32,41,35,38,41,54,25,57,38,24,30,67,24,36,43,46,46,44,74,43,44,88,78,47,61,54,69,73,42,77,42,60,49,72,16,65,32,63,75,61,14,53,52,32,43,50,54,48,70,66,49,83,82,126

Nearest PDB structures (foldseek):
  8j07-assembly1_5  TM=6.186E-01  e=6.542E-01  Homo sapiens
  4kxf-assembly1_K  TM=7.399E-01  e=3.137E+00  Mus musculus
  2bex-assembly1_A  TM=5.193E-01  e=1.899E+00  Homo sapiens
  3gkf-assembly1_L  TM=3.312E-01  e=7.086E+00  Escherichia coli K-12
  3glc-assembly1_D  TM=3.435E-01  e=9.106E+00  Escherichia coli K-12